Protein AF-A0A8X7CV07-F1 (afdb_monomer_lite)

Sequence (93 aa):
MLVINPDEC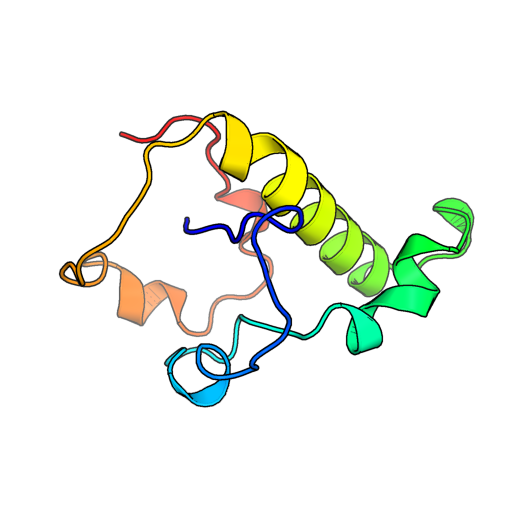IDCGVCIPECPVDAIVTDDSIKDILELDEELLSSEQKTFKLFYDINVEYSQKWPNITAKKQPLYTAEEYKEKKDKTTYFDENLE

pLDDT: mean 93.74, std 5.18, range [58.66, 97.88]

Secondary structure (DSSP, 8-state):
-----TTT-----TTTTT-TT-----HHHHHHHHHS-GGGS-HHHHHHHHHHHHHHHHHTTSPP--S--PPPTTTTTTSS-S-GGGG--SS--

Radius of gyration: 14.03 Å; chains: 1; bounding box: 30×28×38 Å

InterPro domains:
  IPR017896 4Fe-4S ferredoxin-type, iron-sulphur binding domain [PF00037] (3-24)
  IPR017896 4Fe-4S ferredoxin-type, iron-sulphur binding domain [PS51379] (1-29)
  IPR017900 4Fe-4S ferredoxin, iron-sulphur binding, conserved site [PS00198] (9-20)
  IPR022569 Ferredoxin, C-terminal [PF11953] (51-89)

Organism: NCBI:txid2747483

Structure (mmCIF, N/CA/C/O backbone):
data_AF-A0A8X7CV07-F1
#
_entry.id   AF-A0A8X7CV07-F1
#
loop_
_atom_site.group_PDB
_atom_site.id
_atom_site.type_symbol
_atom_site.label_atom_id
_atom_site.label_alt_id
_atom_site.label_comp_id
_atom_site.label_asym_id
_atom_site.label_entity_id
_atom_site.label_seq_id
_atom_site.pdbx_PDB_ins_code
_atom_site.Cartn_x
_atom_site.Cartn_y
_atom_site.Cartn_z
_atom_site.occupancy
_atom_site.B_iso_or_equiv
_atom_site.auth_seq_id
_atom_site.auth_comp_id
_atom_site.auth_asym_id
_atom_site.auth_atom_id
_atom_site.pdbx_PDB_model_num
ATOM 1 N N . MET A 1 1 ? -9.100 2.893 -4.161 1.00 88.62 1 MET A N 1
ATOM 2 C CA . MET A 1 1 ? -7.731 2.879 -3.581 1.00 88.62 1 MET A CA 1
ATOM 3 C C . MET A 1 1 ? -6.746 2.438 -4.668 1.00 88.62 1 MET A C 1
ATOM 5 O O . MET A 1 1 ? -7.209 1.952 -5.691 1.00 88.62 1 MET A O 1
ATOM 9 N N . LEU A 1 2 ? -5.436 2.651 -4.505 1.00 93.25 2 LEU A N 1
ATOM 10 C CA . LEU A 1 2 ? -4.390 2.072 -5.363 1.00 93.25 2 LEU A CA 1
ATOM 11 C C . LEU A 1 2 ? -3.428 1.265 -4.491 1.00 93.25 2 LEU A C 1
ATOM 13 O O . LEU A 1 2 ? -3.171 1.672 -3.360 1.00 93.25 2 LEU A O 1
ATOM 17 N N . VAL A 1 3 ? -2.920 0.157 -5.026 1.00 96.88 3 VAL A N 1
ATOM 18 C CA . VAL A 1 3 ? -1.986 -0.757 -4.353 1.00 96.88 3 VAL A CA 1
ATOM 19 C C . VAL A 1 3 ? -0.784 -1.044 -5.251 1.00 96.88 3 VAL A C 1
ATOM 21 O O . VAL A 1 3 ? -0.867 -0.898 -6.472 1.00 96.88 3 VAL A O 1
ATOM 24 N N . ILE A 1 4 ? 0.327 -1.436 -4.639 1.00 97.88 4 ILE A N 1
ATOM 25 C CA . ILE A 1 4 ? 1.590 -1.824 -5.264 1.00 97.88 4 ILE A CA 1
ATOM 26 C C . ILE A 1 4 ? 1.754 -3.332 -5.067 1.00 97.88 4 ILE A C 1
ATOM 28 O O . ILE A 1 4 ? 1.556 -3.834 -3.966 1.00 97.88 4 ILE A O 1
ATOM 32 N N . ASN A 1 5 ? 2.105 -4.053 -6.133 1.00 97.75 5 ASN A N 1
ATOM 33 C CA . ASN A 1 5 ? 2.430 -5.473 -6.038 1.00 97.75 5 ASN A CA 1
ATOM 34 C C . ASN A 1 5 ? 3.858 -5.639 -5.484 1.00 97.75 5 ASN A C 1
ATOM 36 O O . ASN A 1 5 ? 4.794 -5.241 -6.184 1.00 97.75 5 ASN A O 1
ATOM 40 N N . PRO A 1 6 ? 4.057 -6.210 -4.282 1.00 95.44 6 PRO A N 1
ATOM 41 C CA . PRO A 1 6 ? 5.395 -6.368 -3.715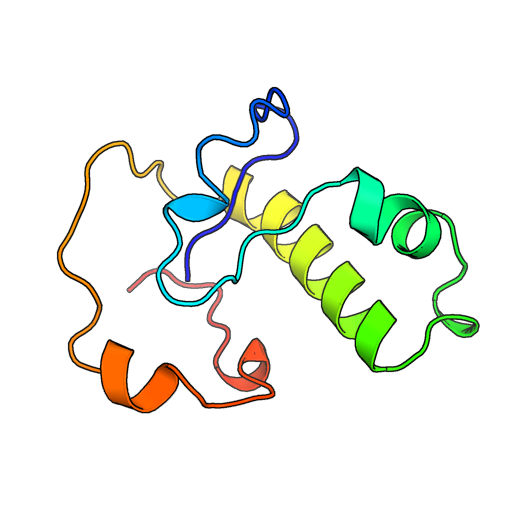 1.00 95.44 6 PRO A CA 1
ATOM 42 C C . PRO A 1 6 ? 6.256 -7.383 -4.481 1.00 95.44 6 PRO A C 1
ATOM 44 O O . PRO A 1 6 ? 7.469 -7.222 -4.519 1.00 95.44 6 PRO A O 1
ATOM 47 N N . ASP A 1 7 ? 5.658 -8.366 -5.164 1.00 95.56 7 ASP A N 1
ATOM 48 C CA . ASP A 1 7 ? 6.411 -9.355 -5.953 1.00 95.56 7 ASP A CA 1
ATOM 49 C C . ASP A 1 7 ? 6.972 -8.767 -7.264 1.00 95.56 7 ASP A C 1
ATOM 51 O O . ASP A 1 7 ? 7.939 -9.285 -7.824 1.00 95.56 7 ASP A O 1
ATOM 55 N N . GLU A 1 8 ? 6.357 -7.694 -7.777 1.00 97.19 8 GLU A N 1
ATOM 56 C CA . GLU A 1 8 ? 6.795 -6.992 -8.995 1.00 97.19 8 GLU A CA 1
ATOM 57 C C . GLU A 1 8 ? 7.552 -5.688 -8.696 1.00 97.19 8 GLU A C 1
ATOM 59 O O . GLU A 1 8 ? 8.219 -5.139 -9.580 1.00 97.19 8 GLU A O 1
ATOM 64 N N . CYS A 1 9 ? 7.442 -5.167 -7.471 1.00 97.06 9 CYS A N 1
ATOM 65 C CA . CYS A 1 9 ? 8.183 -3.993 -7.038 1.00 97.06 9 CYS A CA 1
ATOM 66 C C . CYS A 1 9 ? 9.688 -4.292 -7.048 1.00 97.06 9 CYS A C 1
ATOM 68 O O . CYS A 1 9 ? 10.140 -5.349 -6.627 1.00 97.06 9 CYS A O 1
ATOM 70 N N . ILE A 1 10 ? 10.473 -3.333 -7.537 1.00 96.94 10 ILE A N 1
ATOM 71 C CA . ILE A 1 10 ? 11.941 -3.426 -7.599 1.00 96.94 10 ILE A CA 1
ATOM 72 C C . ILE A 1 10 ? 12.628 -2.380 -6.714 1.00 96.94 10 ILE A C 1
ATOM 74 O O . ILE A 1 10 ? 13.789 -2.044 -6.944 1.00 96.94 10 ILE A O 1
ATOM 78 N N . ASP A 1 11 ? 11.878 -1.771 -5.795 1.00 96.56 11 ASP A N 1
ATOM 79 C CA . ASP A 1 11 ? 12.370 -0.790 -4.821 1.00 96.56 11 ASP A CA 1
ATOM 80 C C . ASP A 1 11 ? 13.114 0.411 -5.428 1.00 96.56 11 ASP A C 1
ATOM 82 O O . ASP A 1 11 ? 14.046 0.967 -4.851 1.00 96.56 11 ASP A O 1
ATOM 86 N N . CYS A 1 12 ? 12.686 0.871 -6.611 1.00 97.06 12 CYS A N 1
ATOM 87 C CA . CYS A 1 12 ? 13.343 1.996 -7.289 1.00 97.06 12 CYS A CA 1
ATOM 88 C C . CYS A 1 12 ? 13.051 3.373 -6.660 1.00 97.06 12 CYS A C 1
ATOM 90 O O . CYS A 1 12 ? 13.720 4.350 -6.990 1.00 97.06 12 CYS A O 1
ATOM 92 N N . GLY A 1 13 ? 12.025 3.477 -5.807 1.00 95.44 13 GLY A N 1
ATOM 93 C CA . GLY A 1 13 ? 11.673 4.698 -5.069 1.00 95.44 13 GLY A CA 1
ATOM 94 C C . GLY A 1 13 ? 11.072 5.847 -5.893 1.00 95.44 13 GLY A C 1
ATOM 95 O O . GLY A 1 13 ? 10.731 6.880 -5.326 1.00 95.44 13 GLY A O 1
ATOM 96 N N . VAL A 1 14 ? 10.892 5.691 -7.209 1.00 97.25 14 VAL A N 1
ATOM 97 C CA . VAL A 1 14 ? 10.422 6.773 -8.102 1.00 97.25 14 VAL A CA 1
ATOM 98 C C . VAL A 1 14 ? 8.998 7.235 -7.778 1.00 97.25 14 VAL A C 1
ATOM 100 O O . VAL A 1 14 ? 8.682 8.407 -7.941 1.00 97.25 14 VAL A O 1
ATOM 103 N N . CYS A 1 15 ? 8.129 6.342 -7.304 1.00 97.06 15 CYS A N 1
ATOM 104 C CA . CYS A 1 15 ? 6.738 6.671 -6.986 1.00 97.06 15 CYS A CA 1
ATOM 105 C C . CYS A 1 15 ? 6.572 7.493 -5.697 1.00 97.06 15 CYS A C 1
ATOM 107 O O . CYS A 1 15 ? 5.569 8.190 -5.558 1.00 97.06 15 CYS A O 1
ATOM 109 N N . ILE A 1 16 ? 7.541 7.433 -4.779 1.00 97.06 16 ILE A N 1
ATOM 110 C CA . ILE A 1 16 ? 7.470 8.065 -3.456 1.00 97.06 16 ILE A CA 1
ATOM 111 C C . ILE A 1 16 ? 7.276 9.589 -3.567 1.00 97.06 16 ILE A C 1
ATOM 113 O O . ILE A 1 16 ? 6.258 10.074 -3.075 1.00 97.06 16 ILE A O 1
ATOM 117 N N . PRO A 1 17 ? 8.155 10.358 -4.250 1.00 97.31 17 PRO A N 1
ATOM 118 C CA . PRO A 1 17 ? 7.990 11.811 -4.366 1.00 97.31 17 PRO A CA 1
ATOM 119 C C . PRO A 1 17 ? 6.827 12.234 -5.277 1.00 97.31 17 PRO A C 1
ATOM 121 O O . PRO A 1 17 ? 6.430 13.397 -5.269 1.00 97.31 17 PRO A O 1
ATOM 124 N N . GLU A 1 18 ? 6.286 11.315 -6.078 1.00 97.12 18 GLU A N 1
ATOM 125 C CA . GLU A 1 18 ? 5.197 11.599 -7.017 1.00 97.12 18 GLU A CA 1
ATOM 126 C C . GLU A 1 18 ? 3.813 11.524 -6.355 1.00 97.12 18 GLU A C 1
ATOM 128 O O . GLU A 1 18 ? 2.822 11.994 -6.923 1.00 97.12 18 GLU A O 1
ATOM 133 N N . CYS A 1 19 ? 3.712 10.933 -5.159 1.00 96.62 19 CYS A N 1
ATOM 134 C CA . CYS A 1 19 ? 2.455 10.843 -4.431 1.00 96.62 19 CYS A CA 1
ATOM 135 C C . CYS A 1 19 ? 2.112 12.202 -3.789 1.00 96.62 19 CYS A C 1
ATOM 137 O O . CYS A 1 19 ? 2.763 12.602 -2.832 1.00 96.62 19 CYS A O 1
ATOM 139 N N . PRO A 1 20 ? 1.039 12.901 -4.208 1.00 94.94 20 PRO A N 1
ATOM 140 C CA . PRO A 1 20 ? 0.721 14.250 -3.713 1.00 94.94 20 PRO A CA 1
ATOM 141 C C . PRO A 1 20 ? 0.232 14.298 -2.254 1.00 94.94 20 PRO A C 1
ATOM 143 O O . PRO A 1 20 ? -0.125 15.369 -1.756 1.00 94.94 20 PRO A O 1
ATOM 146 N N . VAL A 1 21 ? 0.116 13.136 -1.612 1.00 94.69 21 VAL A N 1
ATOM 147 C CA . VAL A 1 21 ? -0.357 12.950 -0.234 1.00 94.69 21 VAL A CA 1
ATOM 148 C C . VAL A 1 21 ? 0.599 12.088 0.590 1.00 94.69 21 VAL A C 1
ATOM 150 O O . VAL A 1 21 ? 0.198 11.604 1.644 1.00 94.69 21 VAL A O 1
ATOM 153 N N . ASP A 1 22 ? 1.814 11.852 0.083 1.00 94.62 22 ASP A N 1
ATOM 154 C CA . ASP A 1 22 ? 2.888 11.136 0.781 1.00 94.62 22 ASP A CA 1
ATOM 155 C C . ASP A 1 22 ? 2.455 9.768 1.357 1.00 94.62 22 ASP A C 1
ATOM 157 O O . ASP A 1 22 ? 2.865 9.366 2.440 1.00 94.62 22 ASP A O 1
ATOM 161 N N . ALA A 1 23 ? 1.584 9.044 0.639 1.00 94.94 23 ALA A N 1
ATOM 162 C CA . ALA A 1 23 ? 1.000 7.783 1.114 1.00 94.94 23 ALA A CA 1
ATOM 163 C C . ALA A 1 23 ? 1.858 6.539 0.822 1.00 94.94 23 ALA A C 1
ATOM 165 O O . ALA A 1 23 ? 1.490 5.441 1.233 1.00 94.94 23 ALA A O 1
ATOM 166 N N . ILE A 1 24 ? 2.955 6.687 0.076 1.00 96.75 24 ILE A N 1
ATOM 167 C CA . ILE A 1 24 ? 3.832 5.581 -0.317 1.00 96.75 24 ILE A CA 1
ATOM 168 C C . ILE A 1 24 ? 5.061 5.590 0.590 1.00 96.75 24 ILE A C 1
ATOM 170 O O . ILE A 1 24 ? 5.744 6.606 0.701 1.00 96.75 24 ILE A O 1
ATOM 174 N N . VAL A 1 25 ? 5.350 4.443 1.200 1.00 95.62 25 VAL A N 1
ATOM 175 C CA . VAL A 1 25 ? 6.521 4.212 2.056 1.00 95.62 25 VAL A CA 1
ATOM 176 C C . VAL A 1 25 ? 7.333 3.033 1.520 1.00 95.62 25 VAL A C 1
ATOM 178 O O . VAL A 1 25 ? 6.844 2.282 0.680 1.00 95.62 25 VAL A O 1
ATOM 181 N N . THR A 1 26 ? 8.580 2.887 1.968 1.00 94.94 26 THR A N 1
ATOM 182 C CA . THR A 1 26 ? 9.446 1.767 1.570 1.00 94.94 26 THR A CA 1
ATOM 183 C C . THR A 1 26 ? 9.226 0.549 2.457 1.00 94.94 26 THR A C 1
ATOM 185 O O . THR A 1 26 ? 8.941 0.697 3.647 1.00 94.94 26 THR A O 1
ATOM 188 N N . ASP A 1 27 ? 9.466 -0.645 1.926 1.00 90.88 27 ASP A N 1
ATOM 189 C CA . ASP A 1 27 ? 9.411 -1.888 2.704 1.00 90.88 27 ASP A CA 1
ATOM 190 C C . ASP A 1 27 ? 10.387 -1.862 3.891 1.00 90.88 27 ASP A C 1
ATOM 192 O O . ASP A 1 27 ? 10.031 -2.248 5.002 1.00 90.88 27 ASP A O 1
ATOM 196 N N . ASP A 1 28 ? 11.577 -1.278 3.705 1.00 91.69 28 ASP A N 1
ATOM 197 C CA . ASP A 1 28 ? 12.553 -1.067 4.782 1.00 91.69 28 ASP A CA 1
ATOM 198 C C . ASP A 1 28 ? 11.976 -0.282 5.971 1.00 91.69 28 ASP A C 1
ATOM 200 O O . ASP A 1 28 ? 12.327 -0.548 7.118 1.00 91.69 28 ASP A O 1
ATOM 204 N N . SER A 1 29 ? 11.074 0.675 5.720 1.00 92.44 29 SER A N 1
ATOM 205 C CA . SER A 1 29 ? 10.472 1.495 6.781 1.00 92.44 29 SER A CA 1
ATOM 206 C C . SER A 1 29 ? 9.468 0.733 7.649 1.00 92.44 29 SER A C 1
ATOM 208 O O . SER A 1 29 ? 9.163 1.170 8.759 1.00 92.44 29 SER A O 1
ATOM 210 N N . ILE A 1 30 ? 8.975 -0.408 7.161 1.00 93.94 30 ILE A N 1
ATOM 211 C CA . ILE A 1 30 ? 7.995 -1.253 7.850 1.00 93.94 30 ILE A CA 1
ATOM 212 C C . ILE A 1 30 ? 8.529 -2.655 8.152 1.00 93.94 30 ILE A C 1
ATOM 214 O O . ILE A 1 30 ? 7.805 -3.460 8.727 1.00 93.94 30 ILE A O 1
ATOM 218 N N . LYS A 1 31 ? 9.784 -2.966 7.820 1.00 94.12 31 LYS A N 1
ATOM 219 C CA . LYS A 1 31 ? 10.359 -4.304 7.991 1.00 94.12 31 LYS A CA 1
ATOM 220 C C . LYS A 1 31 ? 10.234 -4.825 9.423 1.00 94.12 31 LYS A C 1
ATOM 222 O O . LYS A 1 31 ? 9.729 -5.923 9.634 1.00 94.12 31 LYS A O 1
ATOM 227 N N . ASP A 1 32 ? 10.596 -3.997 10.400 1.00 94.31 32 ASP A N 1
ATOM 228 C CA . ASP A 1 32 ? 10.471 -4.346 11.819 1.00 94.31 32 ASP A CA 1
ATOM 229 C C . ASP A 1 32 ? 9.006 -4.615 12.208 1.00 94.31 32 ASP A C 1
ATOM 231 O O . ASP A 1 32 ? 8.730 -5.440 13.069 1.00 94.31 32 ASP A O 1
ATOM 235 N N . ILE A 1 33 ? 8.045 -3.952 11.559 1.00 95.62 33 ILE A N 1
ATOM 236 C CA . ILE A 1 33 ? 6.610 -4.161 11.796 1.00 95.62 33 ILE A CA 1
ATOM 237 C C . ILE A 1 33 ? 6.164 -5.527 11.261 1.00 95.62 33 ILE A C 1
ATOM 239 O O . ILE A 1 33 ? 5.338 -6.184 11.892 1.00 95.62 33 ILE A O 1
ATOM 243 N N . LEU A 1 34 ? 6.692 -5.953 10.111 1.00 92.94 34 LEU A N 1
ATOM 244 C CA . LEU A 1 34 ? 6.326 -7.219 9.467 1.00 92.94 34 LEU A CA 1
ATOM 245 C C . LEU A 1 34 ? 6.898 -8.445 10.193 1.00 92.94 34 LEU A C 1
ATOM 247 O O . LEU A 1 34 ? 6.315 -9.523 10.112 1.00 92.94 34 LEU A O 1
ATOM 251 N N . GLU A 1 35 ? 8.021 -8.284 10.895 1.00 93.81 35 GLU A N 1
ATOM 252 C CA . GLU A 1 35 ? 8.701 -9.365 11.624 1.00 93.81 35 GLU A CA 1
ATOM 253 C C . GLU A 1 35 ? 8.216 -9.534 13.077 1.00 93.81 35 GLU A C 1
ATOM 255 O O . GLU A 1 35 ? 8.523 -10.543 13.715 1.00 93.81 35 GLU A O 1
ATOM 260 N N . LEU A 1 36 ? 7.471 -8.566 13.618 1.00 92.94 36 LEU A N 1
ATOM 261 C CA . LEU A 1 36 ? 6.973 -8.590 14.994 1.00 92.94 36 LEU A CA 1
ATOM 262 C C . LEU A 1 36 ? 5.627 -9.313 15.127 1.00 92.9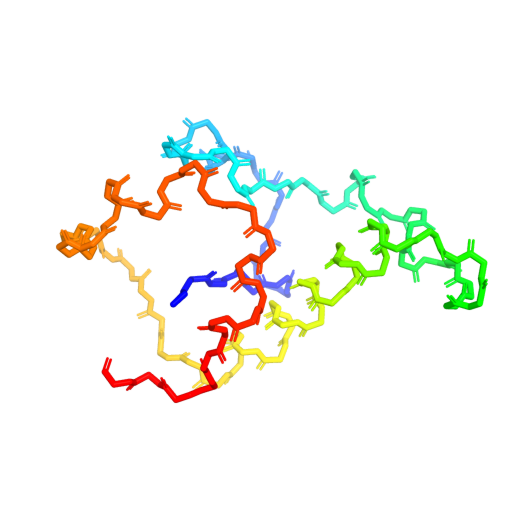4 36 LEU A C 1
ATOM 264 O O . LEU A 1 36 ? 4.755 -9.234 14.261 1.00 92.94 36 LEU A O 1
ATOM 268 N N . ASP A 1 37 ? 5.425 -9.940 16.289 1.00 93.38 37 ASP A N 1
ATOM 269 C CA . ASP A 1 37 ? 4.126 -10.489 16.671 1.00 93.38 37 ASP A CA 1
ATOM 270 C C . ASP A 1 37 ? 3.076 -9.373 16.786 1.00 93.38 37 ASP A C 1
ATOM 272 O O . ASP A 1 37 ? 3.318 -8.317 17.377 1.00 93.38 37 ASP A O 1
ATOM 276 N N . GLU A 1 38 ? 1.868 -9.626 16.279 1.00 90.38 38 GLU A N 1
ATOM 277 C CA . GLU A 1 38 ? 0.793 -8.627 16.208 1.00 90.38 38 GLU A CA 1
ATOM 278 C C . GLU A 1 38 ? 0.404 -8.055 17.586 1.00 90.38 38 GLU A C 1
ATOM 280 O O . GLU A 1 38 ? -0.006 -6.899 17.702 1.00 90.38 38 GLU A O 1
ATOM 285 N N . GLU A 1 39 ? 0.568 -8.829 18.659 1.00 94.12 39 GLU A N 1
ATOM 286 C CA . GLU A 1 39 ? 0.314 -8.385 20.036 1.00 94.12 39 GLU A CA 1
ATOM 287 C C . GLU A 1 39 ? 1.294 -7.301 20.513 1.00 94.12 39 GLU A C 1
ATOM 289 O O . GLU A 1 39 ? 0.948 -6.508 21.391 1.00 94.12 39 GLU A O 1
ATOM 294 N N . LEU A 1 40 ? 2.491 -7.239 19.922 1.00 95.06 40 LEU A N 1
ATOM 295 C CA . LEU A 1 40 ? 3.548 -6.284 20.262 1.00 95.06 40 LEU A CA 1
ATOM 296 C C . LEU A 1 40 ? 3.462 -4.986 19.451 1.00 95.06 40 LEU A C 1
ATOM 298 O O . LEU A 1 40 ? 4.100 -3.995 19.809 1.00 95.06 40 LEU A O 1
ATOM 302 N N . LEU A 1 41 ? 2.674 -4.977 18.375 1.00 95.38 41 LEU A N 1
ATOM 303 C CA . LEU A 1 41 ? 2.518 -3.818 17.508 1.00 95.38 41 LEU A CA 1
ATOM 304 C C . LEU A 1 41 ? 1.641 -2.740 18.158 1.00 95.38 41 LEU A C 1
ATOM 306 O O . LEU A 1 41 ? 0.558 -3.010 18.689 1.00 95.38 41 LEU A O 1
ATOM 310 N N . SER A 1 42 ? 2.067 -1.483 18.039 1.00 95.50 42 SER A N 1
ATOM 311 C CA . SER A 1 42 ? 1.216 -0.329 18.335 1.00 95.50 42 SER A CA 1
ATOM 312 C C . SER A 1 42 ? 0.022 -0.267 17.372 1.00 95.50 42 SER A C 1
ATOM 314 O O . SER A 1 42 ? 0.043 -0.854 16.290 1.00 95.50 42 SER A O 1
ATOM 316 N N . SER A 1 43 ? -1.025 0.487 17.716 1.00 92.62 43 SER A N 1
ATOM 317 C CA . SER A 1 43 ? -2.183 0.670 16.823 1.00 92.62 43 SER A CA 1
ATOM 318 C C . SER A 1 43 ? -1.800 1.238 15.448 1.00 92.62 43 SER A C 1
ATOM 320 O O . SER A 1 43 ? -2.384 0.872 14.429 1.00 92.62 43 SER A O 1
ATOM 322 N N . GLU A 1 44 ? -0.794 2.113 15.410 1.00 91.38 44 GLU A N 1
ATOM 323 C CA . GLU A 1 44 ? -0.257 2.673 14.170 1.00 91.38 44 GLU A CA 1
ATOM 324 C C . GLU A 1 44 ? 0.498 1.611 13.361 1.00 91.38 44 GLU A C 1
ATOM 326 O O . GLU A 1 44 ? 0.243 1.445 12.171 1.00 91.38 44 GLU A O 1
ATOM 331 N N . GLN A 1 45 ? 1.349 0.811 14.006 1.00 94.88 45 GLN A N 1
ATOM 332 C CA . GLN A 1 45 ? 2.069 -0.277 13.339 1.00 94.88 45 GLN A CA 1
ATOM 333 C C . GLN A 1 45 ? 1.117 -1.351 12.795 1.00 94.88 45 GLN A C 1
ATOM 335 O O . GLN A 1 45 ? 1.303 -1.829 11.679 1.00 94.88 45 GLN A O 1
ATOM 340 N N . LYS A 1 46 ? 0.037 -1.668 13.520 1.00 94.69 46 LYS A N 1
ATOM 341 C CA . LYS A 1 46 ? -1.038 -2.541 13.016 1.00 94.69 46 LYS A CA 1
ATOM 342 C C . LYS A 1 46 ? -1.686 -1.987 11.754 1.00 94.69 46 LYS A C 1
ATOM 344 O O . LYS A 1 46 ? -2.033 -2.747 10.859 1.00 94.69 46 LYS A O 1
ATOM 349 N N . THR A 1 47 ? -1.815 -0.666 11.665 1.00 92.81 47 THR A N 1
ATOM 350 C CA . THR A 1 47 ? -2.353 -0.001 10.475 1.00 92.81 47 THR A CA 1
ATOM 351 C C . THR A 1 47 ? -1.389 -0.124 9.292 1.00 92.81 47 THR A C 1
ATOM 353 O O . THR A 1 47 ? -1.827 -0.454 8.194 1.00 92.81 47 THR A O 1
ATOM 356 N N . PHE A 1 48 ? -0.080 0.054 9.503 1.00 94.00 48 PHE A N 1
ATOM 357 C CA . PHE A 1 48 ? 0.931 -0.202 8.466 1.00 94.00 48 PHE A CA 1
ATOM 358 C C . PHE A 1 48 ? 0.926 -1.657 7.995 1.00 94.00 48 PHE A C 1
ATOM 360 O O . PHE A 1 48 ? 0.909 -1.904 6.790 1.00 94.00 48 PHE A O 1
ATOM 367 N N . LYS A 1 49 ? 0.864 -2.614 8.929 1.00 94.81 49 LYS A N 1
ATOM 368 C CA . LYS A 1 49 ? 0.764 -4.037 8.594 1.00 94.81 49 LYS A CA 1
ATOM 369 C C . LYS A 1 49 ? -0.503 -4.340 7.786 1.00 94.81 49 LYS A C 1
ATOM 371 O O . LYS A 1 49 ? -0.422 -5.010 6.765 1.00 94.81 49 LYS A O 1
ATOM 376 N N . LEU A 1 50 ? -1.650 -3.787 8.186 1.00 94.25 50 LEU A N 1
ATOM 377 C CA . LEU A 1 50 ? -2.903 -3.916 7.438 1.00 94.25 50 LEU A CA 1
ATOM 378 C C . LEU A 1 50 ? -2.762 -3.399 5.999 1.00 94.25 50 LEU A C 1
ATOM 380 O O . LEU A 1 50 ? -3.216 -4.053 5.066 1.00 94.25 50 LEU A O 1
ATOM 384 N N . PHE A 1 51 ? -2.132 -2.238 5.797 1.00 95.56 51 PHE A N 1
ATOM 385 C CA . PHE A 1 51 ? -1.902 -1.723 4.446 1.00 95.56 51 PHE A CA 1
ATOM 386 C C . PHE A 1 51 ? -0.964 -2.616 3.637 1.00 95.56 51 PHE A C 1
ATOM 388 O O . PHE A 1 51 ? -1.209 -2.799 2.446 1.00 95.56 51 PHE A O 1
ATOM 395 N N . TYR A 1 52 ? 0.072 -3.190 4.247 1.00 95.75 52 TYR A N 1
ATOM 396 C CA . TYR A 1 52 ? 0.922 -4.171 3.572 1.00 95.75 52 TYR A CA 1
ATOM 397 C C . TYR A 1 52 ? 0.112 -5.394 3.118 1.00 95.75 52 TYR A C 1
ATOM 399 O O . TYR A 1 52 ? 0.154 -5.751 1.941 1.00 95.75 52 TYR A O 1
ATOM 407 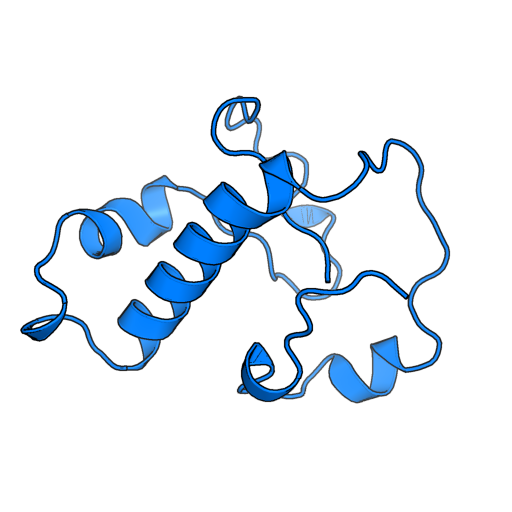N N . ASP A 1 53 ? -0.711 -5.960 4.005 1.00 95.25 53 ASP A N 1
ATOM 408 C CA . ASP A 1 53 ? -1.567 -7.110 3.694 1.00 95.25 53 ASP A CA 1
ATOM 409 C C . ASP A 1 53 ? -2.559 -6.779 2.554 1.00 95.25 53 ASP A C 1
ATOM 411 O O . ASP A 1 53 ? -2.740 -7.572 1.629 1.00 95.25 53 ASP A O 1
ATOM 415 N N . ILE A 1 54 ? -3.125 -5.563 2.543 1.00 96.31 54 ILE A N 1
ATOM 416 C CA . ILE A 1 54 ? -3.966 -5.062 1.440 1.00 96.31 54 ILE A CA 1
ATOM 417 C C . ILE A 1 54 ? -3.176 -4.980 0.124 1.00 96.31 54 ILE A C 1
ATOM 419 O O . ILE A 1 54 ? -3.697 -5.350 -0.928 1.00 96.31 54 ILE A O 1
ATOM 423 N N . ASN A 1 55 ? -1.929 -4.502 0.145 1.00 96.94 55 ASN A N 1
ATOM 424 C CA . ASN A 1 55 ? -1.102 -4.433 -1.062 1.00 96.94 55 ASN A CA 1
ATOM 425 C C . ASN A 1 55 ? -0.836 -5.830 -1.638 1.00 96.94 55 ASN A C 1
ATOM 427 O O . ASN A 1 55 ? -1.043 -6.045 -2.835 1.00 96.94 55 ASN A O 1
ATOM 431 N N . VAL A 1 56 ? -0.465 -6.791 -0.789 1.00 97.00 56 VAL A N 1
ATOM 432 C CA . VAL A 1 56 ? -0.251 -8.195 -1.177 1.00 97.00 56 VAL A CA 1
ATOM 433 C C . VAL A 1 56 ? -1.521 -8.794 -1.781 1.00 97.00 56 VAL A C 1
ATOM 435 O O . VAL A 1 56 ? -1.489 -9.332 -2.884 1.00 97.00 56 VAL A O 1
ATOM 438 N N . GLU A 1 57 ? -2.654 -8.689 -1.089 1.00 96.94 57 GLU A N 1
ATOM 439 C CA . GLU A 1 57 ? -3.887 -9.363 -1.501 1.00 96.94 57 GLU A CA 1
ATOM 440 C C . GLU A 1 57 ? -4.511 -8.735 -2.751 1.00 96.94 57 GLU A C 1
ATOM 442 O O . GLU A 1 57 ? -4.885 -9.439 -3.695 1.00 96.94 57 GLU A O 1
ATOM 447 N N . TYR A 1 58 ? -4.648 -7.409 -2.774 1.00 96.94 58 TYR A N 1
ATOM 448 C CA . TYR A 1 58 ? -5.428 -6.733 -3.809 1.00 96.94 58 TYR A CA 1
ATOM 449 C C . TYR A 1 58 ? -4.631 -6.448 -5.073 1.00 96.94 58 TYR A C 1
ATOM 451 O O . TYR A 1 58 ? -5.239 -6.345 -6.137 1.00 96.94 58 TYR A O 1
ATOM 459 N N . SER A 1 59 ? -3.297 -6.421 -5.016 1.00 96.94 59 SER A N 1
ATOM 460 C CA . SER A 1 59 ? -2.481 -6.350 -6.236 1.00 96.94 59 SER A CA 1
ATOM 461 C C . SER A 1 59 ? -2.658 -7.572 -7.145 1.00 96.94 59 SER A C 1
ATOM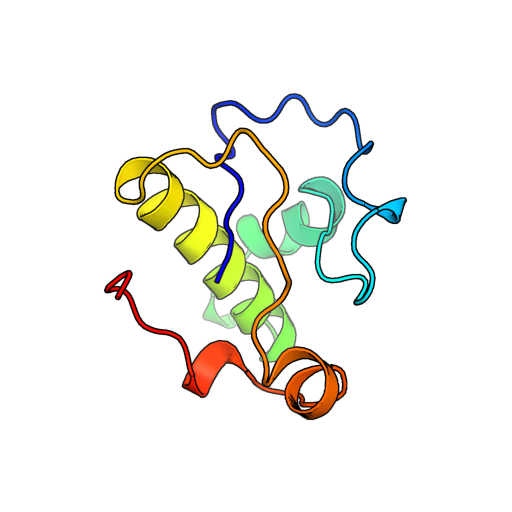 463 O O . SER A 1 59 ? -2.508 -7.457 -8.358 1.00 96.94 59 SER A O 1
ATOM 465 N N . GLN A 1 60 ? -3.055 -8.715 -6.577 1.00 95.94 60 GLN A N 1
ATOM 466 C CA . GLN A 1 60 ? -3.332 -9.954 -7.310 1.00 95.94 60 GLN A CA 1
ATOM 467 C C . GLN A 1 60 ? -4.774 -10.025 -7.845 1.00 95.94 60 GLN A C 1
ATOM 469 O O . GLN A 1 60 ? -5.064 -10.799 -8.759 1.00 95.94 60 GLN A O 1
ATOM 474 N N . LYS A 1 61 ? -5.701 -9.242 -7.272 1.00 95.44 61 LYS A N 1
ATOM 475 C CA . LYS A 1 61 ? -7.136 -9.261 -7.617 1.00 95.44 61 LYS A CA 1
ATOM 476 C C . LYS A 1 61 ? -7.551 -8.118 -8.539 1.00 95.44 61 LYS A C 1
ATOM 478 O O . LYS A 1 61 ? -8.441 -8.287 -9.371 1.00 95.44 61 LYS A O 1
ATOM 483 N N . TRP A 1 62 ? -6.969 -6.939 -8.356 1.00 96.50 62 TRP A N 1
ATOM 484 C CA . TRP A 1 62 ? -7.352 -5.727 -9.072 1.00 96.50 62 TRP A CA 1
ATOM 485 C C . TRP A 1 62 ? -6.653 -5.624 -10.441 1.00 96.50 62 TRP A C 1
ATOM 487 O O . TRP A 1 62 ? -5.529 -6.093 -10.606 1.00 96.50 62 TRP A O 1
ATOM 497 N N . PRO A 1 63 ? -7.292 -5.009 -11.455 1.00 95.62 63 PRO A N 1
ATOM 498 C CA . PRO A 1 63 ? -6.674 -4.783 -12.752 1.00 95.62 63 PRO A CA 1
ATOM 499 C C . PRO A 1 63 ? -5.511 -3.791 -12.650 1.00 95.62 63 PRO A C 1
ATOM 501 O O . PRO A 1 63 ? -5.562 -2.805 -11.913 1.00 95.62 63 PRO A O 1
ATOM 504 N N . ASN A 1 64 ? -4.487 -4.012 -13.474 1.00 96.44 64 ASN A N 1
ATOM 505 C CA . ASN A 1 64 ? -3.308 -3.156 -13.524 1.00 96.44 64 ASN A CA 1
ATOM 506 C C . ASN A 1 64 ? -3.644 -1.756 -14.087 1.00 96.44 64 ASN A C 1
ATOM 508 O O . ASN A 1 64 ? -4.342 -1.619 -15.099 1.00 96.44 64 ASN A O 1
ATOM 512 N N . ILE A 1 65 ? -3.121 -0.708 -13.443 1.00 95.25 65 ILE A N 1
ATOM 513 C CA . ILE A 1 65 ? -3.184 0.681 -13.906 1.00 95.25 65 ILE A CA 1
ATOM 514 C C . ILE A 1 65 ? -1.810 1.130 -14.420 1.00 95.25 65 ILE A C 1
ATOM 516 O O . ILE A 1 65 ? -0.897 1.420 -13.659 1.00 95.25 65 ILE A O 1
ATOM 520 N N . THR A 1 66 ? -1.683 1.259 -15.740 1.00 96.06 66 THR A N 1
ATOM 521 C CA . THR A 1 66 ? -0.417 1.633 -16.401 1.00 96.06 66 THR A CA 1
ATOM 522 C C . THR A 1 66 ? -0.391 3.071 -16.926 1.00 96.06 66 THR A C 1
ATOM 524 O O . THR A 1 66 ? 0.613 3.520 -17.475 1.00 96.06 66 THR A O 1
ATOM 527 N N . ALA A 1 67 ? -1.490 3.816 -16.767 1.00 96.38 67 ALA A N 1
ATOM 528 C CA . ALA A 1 67 ? -1.619 5.199 -17.214 1.00 96.38 67 ALA A CA 1
ATOM 529 C C . ALA A 1 67 ? -2.336 6.059 -16.167 1.00 96.38 67 ALA A C 1
ATOM 531 O O . ALA A 1 67 ? -3.296 5.622 -15.527 1.00 96.38 67 ALA A O 1
ATOM 532 N N . LYS A 1 68 ? -1.891 7.314 -16.030 1.00 95.44 68 LYS A N 1
ATOM 533 C CA . LYS A 1 68 ? -2.489 8.291 -15.114 1.00 95.44 68 LYS A CA 1
ATOM 534 C C . LYS A 1 68 ? -3.958 8.539 -15.467 1.00 95.44 68 LYS A C 1
ATOM 536 O O . LYS A 1 68 ? -4.297 8.805 -16.618 1.00 95.44 68 LYS A O 1
ATOM 541 N N . LYS A 1 69 ? -4.810 8.528 -14.443 1.00 94.06 69 LYS A N 1
ATOM 542 C CA . LYS A 1 69 ? -6.211 8.959 -14.507 1.00 94.06 69 LYS A CA 1
ATOM 543 C C . LYS A 1 69 ? -6.398 10.245 -13.704 1.00 94.06 69 LYS A C 1
ATOM 545 O O . LYS A 1 69 ? -5.502 10.667 -12.970 1.00 94.06 69 LYS A O 1
ATOM 550 N N . GLN A 1 70 ? -7.555 10.881 -13.867 1.00 96.00 70 GLN A N 1
ATOM 551 C CA . GLN A 1 70 ? -7.932 11.987 -12.993 1.00 96.00 70 GLN A CA 1
ATOM 552 C C . GLN A 1 70 ? -8.085 11.476 -11.552 1.00 96.00 70 GLN A C 1
ATOM 554 O O . GLN A 1 70 ? -8.574 10.357 -11.367 1.00 96.00 70 GLN A O 1
ATOM 559 N N . PRO A 1 71 ? -7.677 12.262 -10.539 1.00 94.81 71 PRO A N 1
ATOM 560 C CA . PRO A 1 71 ? -8.024 11.972 -9.156 1.00 94.81 71 PRO A CA 1
ATOM 561 C C . PRO A 1 71 ? -9.543 11.847 -8.985 1.00 94.81 71 PRO A C 1
ATOM 563 O O . PRO A 1 71 ? -10.317 12.392 -9.776 1.00 94.81 71 PRO A O 1
ATOM 566 N N . LEU A 1 72 ? -9.973 11.167 -7.923 1.00 92.94 72 LEU A N 1
ATOM 567 C CA . LEU A 1 72 ? -11.383 11.165 -7.534 1.00 92.94 72 LEU A CA 1
ATOM 568 C C . LEU A 1 72 ? -11.858 12.605 -7.289 1.00 92.94 72 LEU A C 1
ATOM 570 O O . LEU A 1 72 ? -11.106 13.429 -6.773 1.00 92.94 72 LEU A O 1
ATOM 574 N N . TYR A 1 73 ? -13.119 12.907 -7.606 1.00 95.25 73 TYR A N 1
ATOM 575 C CA . TYR A 1 73 ? -13.688 14.244 -7.382 1.00 95.25 73 TYR A CA 1
ATOM 576 C C . TYR A 1 73 ? -13.692 14.647 -5.894 1.00 95.25 73 TYR A C 1
ATOM 578 O O . TYR A 1 73 ? -13.706 15.831 -5.574 1.00 95.25 73 TYR A O 1
ATOM 586 N N . THR A 1 74 ? -13.632 13.665 -4.990 1.00 93.75 74 THR A N 1
ATOM 587 C CA . THR A 1 74 ? -13.508 13.837 -3.537 1.00 93.75 74 THR A CA 1
ATOM 588 C C . THR A 1 74 ? -12.059 13.893 -3.042 1.00 93.75 74 THR A C 1
ATOM 590 O O . THR A 1 74 ? -11.839 14.000 -1.839 1.00 93.75 74 THR A O 1
ATOM 593 N N . ALA A 1 75 ? -11.045 13.828 -3.915 1.00 94.06 75 ALA A N 1
ATOM 594 C CA . ALA A 1 75 ? -9.646 13.702 -3.495 1.00 94.06 75 ALA A CA 1
ATOM 595 C C . ALA A 1 75 ? -9.193 14.824 -2.544 1.00 94.06 75 ALA A C 1
ATOM 597 O O . ALA A 1 75 ? -8.516 14.536 -1.561 1.00 94.06 75 ALA A O 1
ATOM 598 N N . GLU A 1 76 ? -9.612 16.069 -2.791 1.00 94.88 76 GLU A N 1
ATOM 599 C CA . GLU A 1 76 ? -9.261 17.213 -1.939 1.00 94.88 76 GLU A CA 1
ATOM 600 C C . GLU A 1 76 ? -9.879 17.100 -0.537 1.00 94.88 76 GLU A C 1
ATOM 602 O O . GLU A 1 76 ? -9.208 17.320 0.465 1.00 94.88 76 GLU A O 1
ATOM 607 N N . GLU A 1 77 ? -11.135 16.656 -0.446 1.00 94.38 77 GLU A N 1
ATOM 608 C CA . GLU A 1 77 ? -11.831 16.461 0.832 1.00 94.38 77 GLU A CA 1
ATOM 609 C C . GLU A 1 77 ? -11.164 15.371 1.690 1.00 94.38 77 GLU A C 1
ATOM 611 O O . GLU A 1 77 ? -11.135 15.457 2.918 1.00 94.38 77 GLU A O 1
ATOM 616 N N . TYR A 1 78 ? -10.625 14.329 1.053 1.00 93.81 78 TYR A N 1
ATOM 617 C CA . TYR A 1 78 ? -10.003 13.189 1.733 1.00 93.81 78 TYR A CA 1
ATOM 618 C C . TYR A 1 78 ? -8.487 13.326 1.888 1.00 93.81 78 TYR A C 1
ATOM 620 O O . TYR A 1 78 ? -7.850 12.422 2.442 1.00 93.81 78 TYR A O 1
ATOM 628 N N . LYS A 1 79 ? -7.901 14.431 1.421 1.00 93.12 79 LYS A N 1
ATOM 629 C CA . LYS A 1 79 ? -6.456 14.656 1.446 1.00 93.12 79 LYS A CA 1
ATOM 630 C C . LYS A 1 79 ? -5.900 14.615 2.868 1.00 93.12 79 LYS A C 1
ATOM 632 O O . LYS A 1 79 ? -4.952 13.884 3.127 1.00 93.12 79 LYS A O 1
ATOM 637 N N . GLU A 1 80 ? -6.550 15.323 3.788 1.00 91.75 80 GLU A N 1
ATOM 638 C CA . GLU A 1 80 ? -6.088 15.501 5.175 1.00 91.75 80 GLU A CA 1
ATOM 639 C C . GLU A 1 80 ? -6.834 14.619 6.192 1.00 91.75 80 GLU A C 1
ATOM 641 O O . GLU A 1 80 ? -6.539 14.643 7.389 1.00 91.75 80 GLU A O 1
ATOM 646 N N . LYS A 1 81 ? -7.806 13.814 5.737 1.00 92.94 81 LYS A N 1
ATOM 647 C CA . LYS A 1 81 ? -8.542 12.896 6.615 1.00 92.94 81 LYS A CA 1
ATOM 648 C C . LYS A 1 81 ? -7.637 11.751 7.077 1.00 92.94 81 LYS A C 1
ATOM 650 O O . LYS A 1 81 ? -7.014 11.071 6.258 1.00 92.94 81 LYS A O 1
ATOM 655 N N . LYS A 1 82 ? -7.629 11.519 8.390 1.00 89.69 82 LYS A N 1
ATOM 656 C CA . LYS A 1 82 ? -6.987 10.370 9.044 1.00 89.69 82 LYS A CA 1
ATOM 657 C C . LYS A 1 82 ? -7.912 9.149 9.044 1.00 89.69 82 LYS A C 1
ATOM 659 O O . LYS A 1 82 ? -9.085 9.266 8.694 1.00 89.69 82 LYS A O 1
ATOM 664 N N . ASP A 1 83 ? -7.363 7.991 9.407 1.00 88.19 83 ASP A N 1
ATOM 665 C CA . ASP A 1 83 ? -8.106 6.741 9.641 1.00 88.19 83 ASP A CA 1
ATOM 666 C C . ASP A 1 83 ? -8.995 6.307 8.462 1.00 88.19 83 ASP A C 1
ATOM 668 O O . ASP A 1 83 ? -10.113 5.803 8.612 1.00 88.19 83 ASP A O 1
ATOM 672 N N . LYS A 1 84 ? -8.471 6.499 7.243 1.00 90.56 84 LYS A N 1
ATOM 673 C CA . LYS A 1 84 ? -9.197 6.219 5.998 1.00 90.56 84 LYS A CA 1
ATOM 674 C C . LYS A 1 84 ? -9.393 4.729 5.703 1.00 90.56 84 LYS A C 1
ATOM 676 O O . LYS A 1 84 ? -10.103 4.401 4.759 1.00 90.56 84 LYS A O 1
ATOM 681 N N . THR A 1 85 ? -8.809 3.841 6.508 1.00 88.75 85 THR A N 1
ATOM 682 C CA . THR A 1 85 ? -9.023 2.385 6.435 1.00 88.75 85 THR A CA 1
ATOM 683 C C . THR A 1 85 ? -10.498 2.013 6.581 1.00 88.75 85 THR A C 1
ATOM 685 O O . THR A 1 85 ? -10.945 1.043 5.987 1.00 88.75 85 THR A O 1
ATOM 688 N N . THR A 1 86 ? -11.279 2.829 7.293 1.00 90.19 86 THR A N 1
ATOM 689 C CA . THR A 1 86 ? -12.735 2.662 7.444 1.00 90.19 86 THR A CA 1
ATOM 690 C C . THR A 1 86 ? -13.525 2.821 6.141 1.00 90.19 86 THR A C 1
ATOM 692 O O . THR A 1 86 ? -14.650 2.338 6.057 1.00 90.19 86 THR A O 1
ATOM 695 N N . TYR A 1 87 ? -12.944 3.471 5.127 1.00 90.25 87 TYR A N 1
ATOM 696 C CA . TYR A 1 87 ? -13.535 3.641 3.795 1.00 90.25 87 TYR A CA 1
ATOM 697 C C . TYR A 1 87 ? -12.958 2.657 2.768 1.00 90.25 87 TYR A C 1
ATOM 699 O O . TYR A 1 87 ? -13.125 2.864 1.566 1.00 90.25 87 TYR A O 1
ATOM 707 N N . PHE A 1 88 ? -12.209 1.643 3.210 1.00 91.94 88 PHE A N 1
ATOM 708 C CA . PHE A 1 88 ? -11.702 0.613 2.315 1.00 91.94 88 PHE A CA 1
ATOM 709 C C . PHE A 1 88 ? -12.861 -0.216 1.751 1.00 91.94 88 PHE A C 1
ATOM 711 O O . PHE A 1 88 ? -13.705 -0.698 2.504 1.00 91.94 88 PHE A O 1
ATOM 718 N N . ASP A 1 89 ? -12.865 -0.386 0.432 1.00 91.31 89 ASP A N 1
ATOM 719 C CA . ASP A 1 89 ? -13.776 -1.268 -0.288 1.00 91.31 89 ASP A CA 1
ATOM 720 C C . ASP A 1 89 ? -12.938 -2.209 -1.156 1.00 91.31 89 ASP A C 1
ATOM 722 O O . ASP A 1 89 ? -12.037 -1.771 -1.879 1.00 91.31 89 ASP A O 1
ATOM 726 N N . GLU A 1 90 ? -13.220 -3.503 -1.040 1.00 90.69 90 GLU A N 1
ATOM 727 C CA . GLU A 1 90 ? -12.575 -4.569 -1.803 1.00 90.69 90 GLU A CA 1
ATOM 728 C C . GLU A 1 90 ? -13.014 -4.583 -3.275 1.00 90.69 90 GLU A C 1
ATOM 730 O O . GLU A 1 90 ? -12.284 -5.074 -4.147 1.00 90.69 90 GLU A O 1
ATOM 735 N N . ASN A 1 91 ? -14.189 -4.017 -3.561 1.00 87.00 91 ASN A N 1
ATOM 736 C CA . ASN A 1 91 ? -14.772 -3.956 -4.889 1.00 87.00 91 ASN A CA 1
ATOM 737 C C . ASN A 1 91 ? -14.330 -2.674 -5.599 1.00 87.00 91 ASN A C 1
ATOM 739 O O . ASN A 1 91 ? -14.508 -1.560 -5.110 1.00 87.00 91 ASN A O 1
ATOM 743 N N . LEU A 1 92 ? -13.758 -2.835 -6.791 1.00 67.25 92 LEU A N 1
ATOM 744 C CA . LEU A 1 92 ? -13.506 -1.717 -7.693 1.00 67.25 92 LEU A CA 1
ATOM 745 C C . LEU A 1 92 ? -14.780 -1.426 -8.484 1.00 67.25 92 LEU A C 1
ATOM 747 O O . LEU A 1 92 ? -14.982 -2.007 -9.551 1.00 67.25 92 LEU A O 1
ATOM 751 N N . GLU A 1 93 ? -15.635 -0.556 -7.954 1.00 58.66 93 GLU A N 1
ATOM 752 C CA . GLU A 1 93 ? -16.634 0.145 -8.774 1.00 58.66 93 GLU A CA 1
ATOM 753 C C . GLU A 1 93 ? -15.981 1.225 -9.656 1.00 58.66 93 GLU A C 1
ATOM 755 O O . GLU A 1 93 ? -15.089 1.965 -9.168 1.00 58.66 93 GLU A O 1
#

Foldseek 3Di:
DDAAAPVPDPQPCPVQVVPPLNPDDGCVVLVVLCPDDPVPDDPVSVVVVVRVVCN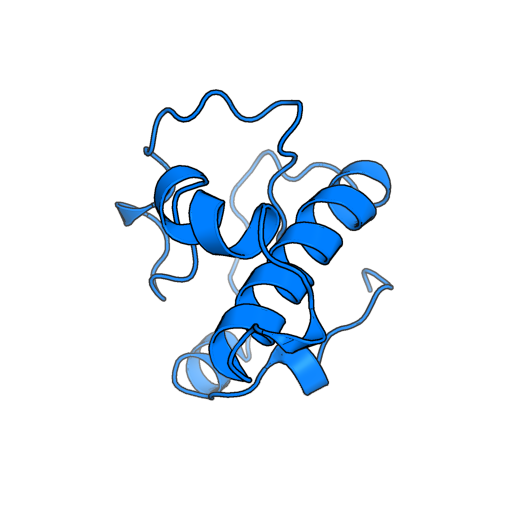NPLVVVDDDDPDDDDPDPCCVVCSPDPPCVVVDDSDDD